Protein AF-A0A3E0JZ47-F1 (afdb_monomer)

Organism: NCBI:txid301148

Secondary structure (DSSP, 8-state):
-HHHHHHHHHHSHHHHHHHHHHHHHHHHHHHHHHHHHHHHHHHHHHHHHHHSS-S-S-----TT---HHHHHHS---TT----SS----HHHHHHHHT-TT-S-------------TTT--PPPPPSS--------B-TT--B---

Solvent-accessible surface area (backbone atoms only — not comparable to full-atom values): 9818 Å² total; per-residue (Å²): 112,71,69,60,53,54,53,49,45,69,73,40,50,69,64,44,49,52,51,50,51,53,50,51,48,50,69,47,52,52,59,50,52,54,48,54,54,50,49,53,51,51,52,50,53,49,48,45,63,70,63,64,57,60,101,60,96,76,88,88,73,40,90,83,69,72,48,76,64,33,69,73,70,74,52,76,70,84,89,69,72,59,90,60,95,78,64,71,52,72,68,57,50,54,54,55,49,67,37,91,90,45,92,78,74,83,90,83,78,70,90,72,84,88,70,51,86,89,81,50,82,88,74,80,92,69,97,61,96,77,88,87,85,87,84,70,71,48,100,82,70,54,76,71,86,126

Sequence (146 aa):
MIKMAWKRIFNRKMHSMAAILAMAGIFTIVPLGLYVAKESKLTVEETISQYGRGSYDILVRPAGARTPIEKKLGVVEENYIGDGSGGISIAEWEEIKKHKDIEIAAPVASLGYFAGNRTSVGLPLLEHPARFTWRFFTSNRLYIKK

pLDDT: mean 80.52, std 11.49, range [42.81, 96.81]

Radius of gyration: 31.05 Å; Cα contacts (8 Å, |Δi|>4): 38; chains: 1; bounding box: 76×36×78 Å

Structure (mmCIF, N/CA/C/O backbone):
data_AF-A0A3E0JZ47-F1
#
_entry.id   AF-A0A3E0JZ47-F1
#
loop_
_atom_site.group_PDB
_atom_site.id
_atom_site.type_symbol
_atom_site.label_atom_id
_atom_site.label_alt_id
_atom_site.label_comp_id
_atom_site.label_asym_id
_atom_site.label_entity_id
_atom_site.label_seq_id
_atom_site.pdbx_PDB_ins_code
_atom_site.Cartn_x
_atom_site.Cartn_y
_atom_site.Cartn_z
_atom_site.occupancy
_atom_site.B_iso_or_equiv
_atom_site.auth_seq_id
_atom_site.auth_comp_id
_atom_site.auth_asym_id
_atom_site.auth_atom_id
_atom_site.pdbx_PDB_model_num
ATOM 1 N N . MET A 1 1 ? 48.250 -5.757 -46.363 1.00 59.62 1 MET A N 1
ATOM 2 C CA . MET A 1 1 ? 46.791 -6.031 -46.323 1.00 59.62 1 MET A CA 1
ATOM 3 C C . MET A 1 1 ? 45.968 -4.806 -45.896 1.00 59.62 1 MET A C 1
ATOM 5 O O . MET A 1 1 ? 45.059 -4.446 -46.632 1.00 59.62 1 MET A O 1
ATOM 9 N N . ILE A 1 2 ? 46.332 -4.086 -44.821 1.00 71.94 2 ILE A N 1
ATOM 10 C CA . ILE A 1 2 ? 45.645 -2.850 -44.361 1.00 71.94 2 ILE A CA 1
ATOM 11 C C . ILE A 1 2 ? 45.510 -1.759 -45.449 1.00 71.94 2 ILE A C 1
ATOM 13 O O . ILE A 1 2 ? 44.450 -1.155 -45.596 1.00 71.94 2 ILE A O 1
ATOM 17 N N . LYS A 1 3 ? 46.552 -1.549 -46.273 1.00 72.94 3 LYS A N 1
ATOM 18 C CA . LYS A 1 3 ? 46.543 -0.538 -47.351 1.00 72.94 3 LYS A CA 1
ATOM 19 C C . LYS A 1 3 ? 45.489 -0.821 -48.430 1.00 72.94 3 LYS A C 1
ATOM 21 O O . LYS A 1 3 ? 44.917 0.112 -48.982 1.00 72.94 3 LYS A O 1
ATOM 26 N N . MET A 1 4 ? 45.204 -2.095 -48.714 1.00 72.19 4 MET A N 1
ATOM 27 C CA . MET A 1 4 ? 44.177 -2.481 -49.691 1.00 72.19 4 MET A CA 1
ATOM 28 C C . MET A 1 4 ? 42.763 -2.266 -49.140 1.00 72.19 4 MET A C 1
ATOM 30 O O . MET A 1 4 ? 41.881 -1.837 -49.880 1.00 72.19 4 MET A O 1
ATOM 34 N N . ALA A 1 5 ? 42.559 -2.492 -47.838 1.00 74.12 5 ALA A N 1
ATOM 35 C CA . ALA A 1 5 ? 41.294 -2.204 -47.164 1.00 74.12 5 ALA A CA 1
ATOM 36 C C . ALA A 1 5 ? 40.984 -0.697 -47.163 1.00 74.12 5 ALA A C 1
ATOM 38 O O . ALA A 1 5 ? 39.887 -0.299 -47.548 1.00 74.12 5 ALA A O 1
ATOM 39 N N . TRP A 1 6 ? 41.977 0.143 -46.853 1.00 75.19 6 TRP A N 1
ATOM 40 C CA . TRP A 1 6 ? 41.858 1.604 -46.939 1.00 75.19 6 TRP A CA 1
ATOM 41 C C . TRP A 1 6 ? 41.503 2.075 -48.352 1.00 75.19 6 TRP A C 1
ATOM 43 O O . TRP A 1 6 ? 40.566 2.846 -48.538 1.00 75.19 6 TRP A O 1
ATOM 53 N N . LYS A 1 7 ? 42.180 1.542 -49.374 1.00 74.12 7 LYS A N 1
ATOM 54 C CA . LYS A 1 7 ? 41.890 1.886 -50.774 1.00 74.12 7 LYS A CA 1
ATOM 55 C C . LYS A 1 7 ? 40.464 1.488 -51.186 1.00 74.12 7 LYS A C 1
ATOM 57 O O . LYS A 1 7 ? 39.815 2.199 -51.946 1.00 74.12 7 LYS A O 1
ATOM 62 N N . ARG A 1 8 ? 39.949 0.375 -50.653 1.00 71.44 8 ARG A N 1
ATOM 63 C CA . ARG A 1 8 ? 38.587 -0.118 -50.914 1.00 71.44 8 ARG A CA 1
ATOM 64 C C . ARG A 1 8 ? 37.510 0.744 -50.248 1.00 71.44 8 ARG A C 1
ATOM 66 O O . ARG A 1 8 ? 36.480 0.977 -50.877 1.00 71.44 8 ARG A O 1
ATOM 73 N N . ILE A 1 9 ? 37.765 1.245 -49.037 1.00 75.31 9 ILE A N 1
ATOM 74 C CA . ILE A 1 9 ? 36.873 2.171 -48.317 1.00 75.31 9 ILE A CA 1
ATOM 75 C C . ILE A 1 9 ? 36.741 3.498 -49.077 1.00 75.31 9 ILE A C 1
ATOM 77 O O . ILE A 1 9 ? 35.635 3.993 -49.283 1.00 75.31 9 ILE A O 1
ATOM 81 N N . PHE A 1 10 ? 37.854 4.039 -49.577 1.00 72.44 10 PHE A N 1
ATOM 82 C CA . PHE A 1 10 ? 37.846 5.307 -50.313 1.00 72.44 10 PHE A CA 1
ATOM 83 C C . PHE A 1 10 ? 37.288 5.198 -51.740 1.00 72.44 10 PHE A C 1
ATOM 85 O O . PHE A 1 10 ? 36.714 6.167 -52.238 1.00 72.44 10 PHE A O 1
ATOM 92 N N . ASN A 1 11 ? 37.395 4.032 -52.388 1.00 77.81 11 ASN A N 1
ATOM 93 C CA . ASN A 1 11 ? 36.885 3.831 -53.751 1.00 77.81 11 ASN A CA 1
ATOM 94 C C . ASN A 1 11 ? 35.400 3.431 -53.817 1.00 77.81 11 ASN A C 1
ATOM 96 O O . ASN A 1 11 ? 34.786 3.594 -54.866 1.00 77.81 11 ASN A O 1
ATOM 100 N N . ARG A 1 12 ? 34.798 2.915 -52.734 1.00 78.75 12 ARG A N 1
ATOM 101 C CA . ARG A 1 12 ? 33.369 2.536 -52.677 1.00 78.75 12 ARG A CA 1
ATOM 102 C C . ARG A 1 12 ? 32.598 3.373 -51.654 1.00 78.75 12 ARG A C 1
ATOM 104 O O . ARG A 1 12 ? 31.889 2.835 -50.803 1.00 78.75 12 ARG A O 1
ATOM 111 N N . LYS A 1 13 ? 32.726 4.700 -51.779 1.00 77.06 13 LYS A N 1
ATOM 112 C CA . LYS A 1 13 ? 32.247 5.713 -50.818 1.00 77.06 13 LYS A CA 1
ATOM 113 C C . LYS A 1 13 ? 30.815 5.479 -50.324 1.00 77.06 13 LYS A C 1
ATOM 115 O O . LYS A 1 13 ? 30.580 5.546 -49.127 1.00 77.06 13 LYS A O 1
ATOM 120 N N . MET A 1 14 ? 29.879 5.135 -51.212 1.00 80.06 14 MET A N 1
ATOM 121 C CA . MET A 1 14 ? 28.467 4.942 -50.853 1.00 80.06 14 MET A CA 1
ATOM 122 C C . MET A 1 14 ? 28.231 3.719 -49.950 1.00 80.06 14 MET A C 1
ATOM 124 O O . MET A 1 14 ? 27.565 3.831 -48.925 1.00 80.06 14 MET A O 1
ATOM 128 N N . HIS A 1 15 ? 28.819 2.564 -50.277 1.00 82.75 15 HIS A N 1
ATOM 129 C CA . HIS A 1 15 ? 28.670 1.351 -49.464 1.00 82.75 15 HIS A CA 1
ATOM 130 C C . HIS A 1 15 ? 29.402 1.462 -48.127 1.00 82.75 15 HIS A C 1
ATOM 132 O O . HIS A 1 15 ? 28.890 1.014 -47.106 1.00 82.75 15 HIS A O 1
ATOM 138 N N . SER A 1 16 ? 30.586 2.077 -48.119 1.00 84.06 16 SER A N 1
ATOM 139 C CA . SER A 1 16 ? 31.323 2.326 -46.880 1.00 84.06 16 SER A CA 1
ATOM 140 C C . SER A 1 16 ? 30.593 3.318 -45.974 1.00 84.06 16 SER A C 1
ATOM 142 O O . SER A 1 16 ? 30.532 3.092 -44.772 1.00 84.06 16 SER A O 1
ATOM 144 N N . MET A 1 17 ? 29.970 4.357 -46.536 1.00 86.06 17 MET A N 1
ATOM 145 C CA . MET A 1 17 ? 29.156 5.306 -45.775 1.00 86.06 17 MET A CA 1
ATOM 146 C C . MET A 1 17 ? 27.899 4.649 -45.193 1.00 86.06 17 MET A C 1
ATOM 148 O O . MET A 1 17 ? 27.618 4.829 -44.013 1.00 86.06 17 MET A O 1
ATOM 152 N N . ALA A 1 18 ? 27.197 3.819 -45.973 1.00 88.69 18 ALA A N 1
ATOM 153 C CA . ALA A 1 18 ? 26.053 3.051 -45.480 1.00 88.69 18 ALA A CA 1
ATOM 154 C C . ALA A 1 18 ? 26.443 2.089 -44.342 1.00 88.69 18 ALA A C 1
ATOM 156 O O . ALA A 1 18 ? 25.744 2.013 -43.335 1.00 88.69 18 ALA A O 1
ATOM 157 N N . ALA A 1 19 ? 27.582 1.400 -44.462 1.00 89.00 19 ALA A N 1
ATOM 158 C CA . ALA A 1 19 ? 28.076 0.499 -43.422 1.00 89.00 19 ALA A CA 1
ATOM 159 C C . ALA A 1 19 ? 28.466 1.243 -42.135 1.00 89.00 19 ALA A C 1
ATOM 161 O O . ALA A 1 19 ? 28.154 0.775 -41.044 1.00 89.00 19 ALA A O 1
ATOM 162 N N . ILE A 1 20 ? 29.110 2.410 -42.249 1.00 90.38 20 ILE A N 1
ATOM 163 C CA . ILE A 1 20 ? 29.467 3.244 -41.092 1.00 90.38 20 ILE A CA 1
ATOM 164 C C . ILE A 1 20 ? 28.210 3.782 -40.404 1.00 90.38 20 ILE A C 1
ATOM 166 O O . ILE A 1 20 ? 28.136 3.737 -39.181 1.00 90.38 20 ILE A O 1
ATOM 170 N N . LEU A 1 21 ? 27.210 4.237 -41.164 1.00 92.81 21 LEU A N 1
ATOM 171 C CA . LEU A 1 21 ? 25.937 4.705 -40.608 1.00 92.81 21 LEU A CA 1
ATOM 172 C C . LEU A 1 21 ? 25.166 3.584 -39.909 1.00 92.81 21 LEU A C 1
ATOM 174 O O . LEU A 1 21 ? 24.661 3.797 -38.812 1.00 92.81 21 LEU A O 1
ATOM 178 N N . ALA A 1 22 ? 25.114 2.388 -40.498 1.00 92.44 22 ALA A N 1
ATOM 179 C CA . ALA A 1 22 ? 24.495 1.228 -39.862 1.00 92.44 22 ALA A CA 1
ATOM 180 C C . ALA A 1 22 ? 25.220 0.852 -38.563 1.00 92.44 22 ALA A C 1
ATOM 182 O O . ALA A 1 22 ? 24.582 0.630 -37.538 1.00 92.44 22 ALA A O 1
ATOM 183 N N . MET A 1 23 ? 26.556 0.845 -38.587 1.00 94.06 23 MET A N 1
ATOM 184 C CA . MET A 1 23 ? 27.375 0.577 -37.409 1.00 94.06 23 MET A CA 1
ATOM 185 C C . MET A 1 23 ? 27.119 1.622 -36.314 1.00 94.06 23 MET A C 1
ATOM 187 O O . MET A 1 23 ? 26.823 1.262 -35.179 1.00 94.06 23 MET A O 1
ATOM 191 N N . ALA A 1 24 ? 27.166 2.910 -36.662 1.00 94.19 24 ALA A N 1
ATOM 192 C CA . ALA A 1 24 ? 26.886 4.004 -35.740 1.00 94.19 24 ALA A CA 1
ATOM 193 C C . ALA A 1 24 ? 25.469 3.898 -35.163 1.00 94.19 24 ALA A C 1
ATOM 195 O O . ALA A 1 24 ? 25.301 4.020 -33.957 1.00 94.19 24 ALA A O 1
ATOM 196 N N . GLY A 1 25 ? 24.470 3.593 -35.997 1.00 94.00 25 GLY A N 1
ATOM 197 C CA . GLY A 1 25 ? 23.092 3.375 -35.566 1.00 94.00 25 GLY A CA 1
ATOM 198 C C . GLY A 1 25 ? 22.961 2.230 -34.563 1.00 94.00 25 GLY A C 1
ATOM 199 O O . GLY A 1 25 ? 22.303 2.388 -33.545 1.00 94.00 25 GLY A O 1
ATOM 200 N N . ILE A 1 26 ? 23.629 1.097 -34.785 1.00 94.44 26 ILE A N 1
ATOM 201 C CA . ILE A 1 26 ? 23.618 -0.021 -33.826 1.00 94.44 26 ILE A CA 1
ATOM 202 C C . ILE A 1 26 ? 24.265 0.400 -32.500 1.00 94.44 26 ILE A C 1
ATOM 204 O O . ILE A 1 26 ? 23.692 0.168 -31.435 1.00 94.44 26 ILE A O 1
ATOM 208 N N . PHE A 1 27 ? 25.429 1.053 -32.557 1.00 93.50 27 PHE A N 1
ATOM 209 C CA . PHE A 1 27 ? 26.152 1.494 -31.363 1.00 93.50 27 PHE A CA 1
ATOM 210 C C . PHE A 1 27 ? 25.454 2.619 -30.591 1.00 93.50 27 PHE A C 1
ATOM 212 O O . PHE A 1 27 ? 25.766 2.802 -29.419 1.00 93.50 27 PHE A O 1
ATOM 219 N N . THR A 1 28 ? 24.514 3.353 -31.190 1.00 92.56 28 THR A N 1
ATOM 220 C CA . THR A 1 28 ? 23.710 4.354 -30.472 1.00 92.56 28 THR A CA 1
ATOM 221 C C . THR A 1 28 ? 22.364 3.805 -30.012 1.00 92.56 28 THR A C 1
ATOM 223 O O . THR A 1 28 ? 21.998 3.985 -28.852 1.00 92.56 28 THR A O 1
ATOM 226 N N . ILE A 1 29 ? 21.636 3.098 -30.878 1.00 94.62 29 ILE A N 1
ATOM 227 C CA . ILE A 1 29 ? 20.268 2.639 -30.607 1.00 94.62 29 ILE A CA 1
ATOM 228 C C . ILE A 1 29 ? 20.256 1.533 -29.549 1.00 94.62 29 ILE A C 1
ATOM 230 O O . ILE A 1 29 ? 19.411 1.563 -28.655 1.00 94.62 29 ILE A O 1
ATOM 234 N N . VAL A 1 30 ? 21.185 0.570 -29.610 1.00 92.94 30 VAL A N 1
ATOM 235 C CA . VAL A 1 30 ? 21.187 -0.569 -28.675 1.00 92.94 30 VAL A CA 1
ATOM 236 C C . VAL A 1 30 ? 21.472 -0.119 -27.234 1.00 92.94 30 VAL A C 1
ATOM 238 O O . VAL A 1 30 ? 20.667 -0.447 -26.358 1.00 92.94 30 VAL A O 1
ATOM 241 N N . PRO A 1 31 ? 22.531 0.665 -26.939 1.00 93.56 31 PRO A N 1
ATOM 242 C CA . PRO A 1 31 ? 22.762 1.147 -25.577 1.00 93.56 31 PRO A CA 1
ATOM 243 C C . PRO A 1 31 ? 21.657 2.077 -25.074 1.00 93.56 31 PRO A C 1
ATOM 245 O O . PRO A 1 31 ? 21.296 1.996 -23.902 1.00 93.56 31 PRO A O 1
ATOM 248 N N . LEU A 1 32 ? 21.082 2.913 -25.947 1.00 93.56 32 LEU A N 1
ATOM 249 C CA . LEU A 1 32 ? 19.969 3.791 -25.583 1.00 93.56 32 LEU A CA 1
ATOM 250 C C . LEU A 1 32 ? 18.722 2.988 -25.189 1.00 93.56 32 LEU A C 1
ATOM 252 O O . LEU A 1 32 ? 18.114 3.267 -24.160 1.00 93.56 32 LEU A O 1
ATOM 256 N N . GLY A 1 33 ? 18.371 1.954 -25.957 1.00 91.75 33 GLY A N 1
ATOM 257 C CA . GLY A 1 33 ? 17.251 1.070 -25.628 1.00 91.75 33 GLY A CA 1
ATOM 258 C C . GLY A 1 33 ? 17.448 0.341 -24.296 1.00 91.75 33 GLY A C 1
ATOM 259 O O . GLY A 1 33 ? 16.524 0.268 -23.488 1.00 91.75 33 GLY A O 1
ATOM 260 N N . LEU A 1 34 ? 18.667 -0.140 -24.027 1.00 91.44 34 LEU A N 1
ATOM 261 C CA . LEU A 1 34 ? 19.010 -0.763 -22.744 1.00 91.44 34 LEU A CA 1
ATOM 262 C C . LEU A 1 34 ? 18.940 0.230 -21.575 1.00 91.44 34 LEU A C 1
ATOM 264 O O . LEU A 1 34 ? 18.478 -0.137 -20.495 1.00 91.44 34 LEU A O 1
ATOM 268 N N . TYR A 1 35 ? 19.370 1.477 -21.784 1.00 92.00 35 TYR A N 1
ATOM 269 C CA . TYR A 1 35 ? 19.283 2.538 -20.782 1.00 92.00 35 TYR A CA 1
ATOM 270 C C . TYR A 1 35 ? 17.826 2.835 -20.406 1.00 92.00 35 TYR A C 1
ATOM 272 O O . TYR A 1 35 ? 17.478 2.756 -19.230 1.00 92.00 35 TYR A O 1
ATOM 280 N N . VAL A 1 36 ? 16.960 3.060 -21.399 1.00 91.06 36 VAL A N 1
ATOM 281 C CA . VAL A 1 36 ? 15.529 3.338 -21.184 1.00 91.06 36 VAL A CA 1
ATOM 282 C C . VAL A 1 36 ? 14.820 2.163 -20.503 1.00 91.06 36 VAL A C 1
ATOM 284 O O . VAL A 1 36 ? 14.000 2.362 -19.606 1.00 91.06 36 VAL A O 1
ATOM 287 N N . ALA A 1 37 ? 15.146 0.922 -20.878 1.00 87.62 37 ALA A N 1
ATOM 288 C CA . ALA A 1 37 ? 14.579 -0.263 -20.236 1.00 87.62 37 ALA A CA 1
ATOM 289 C C . ALA A 1 37 ? 14.997 -0.381 -18.760 1.00 87.62 37 ALA A C 1
ATOM 291 O O . ALA A 1 37 ? 14.176 -0.723 -17.906 1.00 87.62 37 ALA A O 1
ATOM 292 N N . LYS A 1 38 ? 16.263 -0.074 -18.445 1.00 85.94 38 LYS A N 1
ATOM 293 C CA . LYS A 1 38 ? 16.768 -0.061 -17.067 1.00 85.94 38 LYS A CA 1
ATOM 294 C C . LYS A 1 38 ? 16.099 1.033 -16.241 1.00 85.94 38 LYS A C 1
ATOM 296 O O . LYS A 1 38 ? 15.696 0.760 -15.117 1.00 85.94 38 LYS A O 1
ATOM 301 N N . GLU A 1 39 ? 15.974 2.233 -16.795 1.00 85.19 39 GLU A N 1
ATOM 302 C CA . GLU A 1 39 ? 15.298 3.358 -16.148 1.00 85.19 39 GLU A CA 1
ATOM 303 C C . GLU A 1 39 ? 13.836 3.014 -15.851 1.00 85.19 39 GLU A C 1
ATOM 305 O O . GLU A 1 39 ? 13.419 3.086 -14.703 1.00 85.19 39 GLU A O 1
ATOM 310 N N . SER A 1 40 ? 13.105 2.489 -16.838 1.00 68.31 40 SER A N 1
ATOM 311 C CA . SER A 1 40 ? 11.712 2.054 -16.662 1.00 68.31 40 SER A CA 1
ATOM 312 C C . SER A 1 40 ? 11.571 1.012 -15.551 1.00 68.31 40 SE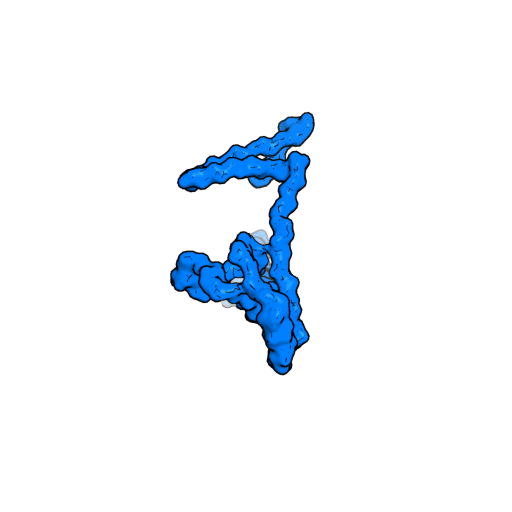R A C 1
ATOM 314 O O . SER A 1 40 ? 10.660 1.096 -14.731 1.00 68.31 40 SER A O 1
ATOM 316 N N . LYS A 1 41 ? 12.483 0.031 -15.492 1.00 73.25 41 LYS A N 1
ATOM 317 C CA . LYS A 1 41 ? 12.487 -0.978 -14.427 1.00 73.25 41 LYS A CA 1
ATOM 318 C C . LYS A 1 41 ? 12.742 -0.351 -13.053 1.00 73.25 41 LYS A C 1
ATOM 320 O O . LYS A 1 41 ? 12.027 -0.678 -12.113 1.00 73.25 41 LYS A O 1
ATOM 325 N N . LEU A 1 42 ? 13.729 0.539 -12.948 1.00 67.06 42 LEU A N 1
ATOM 326 C CA . LEU A 1 42 ? 14.045 1.239 -11.701 1.00 67.06 42 LEU A CA 1
ATOM 327 C C . LEU A 1 42 ? 12.868 2.098 -11.236 1.00 67.06 42 LEU A C 1
ATOM 329 O O . LEU A 1 42 ? 12.500 2.020 -10.072 1.00 67.06 42 LEU A O 1
ATOM 333 N N . THR A 1 43 ? 12.222 2.834 -12.140 1.00 72.75 43 THR A N 1
ATOM 334 C CA . THR A 1 43 ? 11.029 3.627 -11.825 1.00 72.75 43 THR A CA 1
ATOM 335 C C . THR A 1 43 ? 9.881 2.750 -11.340 1.00 72.75 43 THR A C 1
ATOM 337 O O . THR A 1 43 ? 9.200 3.117 -10.388 1.00 72.75 43 THR A O 1
ATOM 340 N N . VAL A 1 44 ? 9.656 1.584 -11.952 1.00 69.00 44 VAL A N 1
ATOM 341 C CA . VAL A 1 44 ? 8.612 0.647 -11.509 1.00 69.00 44 VAL A CA 1
ATOM 342 C C . VAL A 1 44 ? 8.931 0.084 -10.125 1.00 69.00 44 VAL A C 1
ATOM 344 O O . VAL A 1 44 ? 8.061 0.100 -9.260 1.00 69.00 44 VAL A O 1
ATOM 347 N N . GLU A 1 45 ? 10.161 -0.374 -9.887 1.00 70.19 45 GLU A N 1
ATOM 348 C CA . GLU A 1 45 ? 10.582 -0.876 -8.572 1.00 70.19 45 GLU A CA 1
ATOM 349 C C . GLU A 1 45 ? 10.497 0.213 -7.495 1.00 70.19 45 GLU A C 1
ATOM 351 O O . GLU A 1 45 ? 9.999 -0.042 -6.401 1.00 70.19 45 GLU A O 1
ATOM 356 N N . GLU A 1 46 ? 10.914 1.439 -7.809 1.00 71.38 46 GLU A N 1
ATOM 357 C CA . GLU A 1 46 ? 10.825 2.588 -6.911 1.00 71.38 46 GLU A CA 1
ATOM 358 C C . GLU A 1 4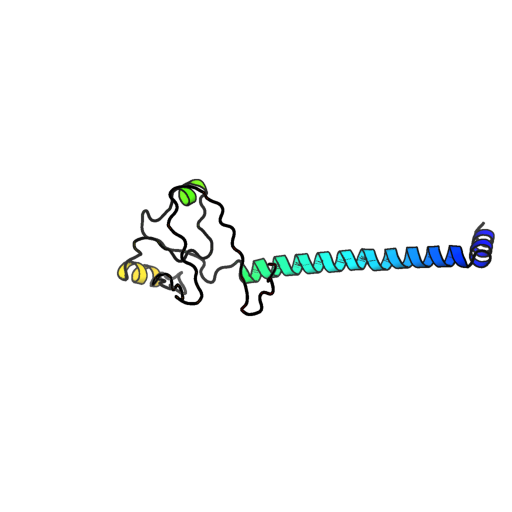6 ? 9.371 2.975 -6.630 1.00 71.38 46 GLU A C 1
ATOM 360 O O . GLU A 1 46 ? 9.013 3.184 -5.477 1.00 71.38 46 GLU A O 1
ATOM 365 N N . THR A 1 47 ? 8.509 2.987 -7.649 1.00 66.88 47 THR A N 1
ATOM 366 C CA . THR A 1 47 ? 7.072 3.263 -7.492 1.00 66.88 47 THR A CA 1
ATOM 367 C C . THR A 1 47 ? 6.414 2.197 -6.617 1.00 66.88 47 THR A C 1
ATOM 369 O O . THR A 1 47 ? 5.663 2.526 -5.705 1.00 66.88 47 THR A O 1
ATOM 372 N N . ILE A 1 48 ? 6.719 0.916 -6.831 1.00 73.31 48 ILE A N 1
ATOM 373 C CA . ILE A 1 48 ? 6.198 -0.168 -5.988 1.00 73.31 48 ILE A CA 1
ATOM 374 C C . ILE A 1 48 ? 6.744 -0.051 -4.560 1.00 73.31 48 ILE A C 1
ATOM 376 O O . ILE A 1 48 ? 6.003 -0.247 -3.607 1.00 73.31 48 ILE A O 1
ATOM 380 N N . SER A 1 49 ? 8.014 0.303 -4.383 1.00 73.69 49 SER A N 1
ATOM 381 C CA . SER A 1 49 ? 8.604 0.504 -3.056 1.00 73.69 49 SER A CA 1
ATOM 382 C C . SER A 1 49 ? 7.977 1.693 -2.313 1.00 73.69 49 SER A C 1
ATOM 384 O O . SER A 1 49 ? 7.677 1.596 -1.125 1.00 73.69 49 SER A O 1
ATOM 386 N N . GLN A 1 50 ? 7.730 2.803 -3.015 1.00 68.62 50 GLN A N 1
ATOM 387 C CA . GLN A 1 50 ? 7.166 4.028 -2.442 1.00 68.62 50 GLN A CA 1
ATOM 388 C C . GLN A 1 50 ? 5.662 3.926 -2.166 1.00 68.62 50 GLN A C 1
ATOM 390 O O . GLN A 1 50 ? 5.208 4.429 -1.142 1.00 68.62 50 GLN A O 1
ATOM 395 N N . TYR A 1 51 ? 4.891 3.289 -3.054 1.00 67.12 51 TYR A N 1
ATOM 396 C CA . TYR A 1 51 ? 3.422 3.255 -2.985 1.00 67.12 51 TYR A CA 1
ATOM 397 C C . TYR A 1 51 ? 2.835 1.881 -2.640 1.00 67.12 51 TYR A C 1
ATOM 399 O O . TYR A 1 51 ? 1.650 1.793 -2.339 1.00 67.12 51 TYR A O 1
ATOM 407 N N . GLY A 1 52 ? 3.627 0.809 -2.682 1.00 64.38 52 GLY A N 1
ATOM 408 C CA . GLY A 1 52 ? 3.178 -0.544 -2.330 1.00 64.38 52 GLY A CA 1
ATOM 409 C C . GLY A 1 52 ? 3.082 -0.776 -0.824 1.00 64.38 52 GLY A C 1
ATOM 410 O O . GLY A 1 52 ? 2.452 -1.736 -0.385 1.00 64.38 52 GLY A O 1
ATOM 411 N N . ARG A 1 53 ? 3.676 0.106 -0.009 1.00 68.88 53 ARG A N 1
ATOM 412 C CA . ARG A 1 53 ? 3.401 0.139 1.426 1.00 68.88 53 ARG A CA 1
ATOM 413 C C . ARG A 1 53 ? 2.119 0.939 1.640 1.00 68.88 53 ARG A C 1
ATOM 415 O O . ARG A 1 53 ? 2.109 2.155 1.463 1.00 68.88 53 ARG A O 1
ATOM 422 N N . GLY A 1 54 ? 1.037 0.251 2.001 1.00 71.56 54 GLY A N 1
ATOM 423 C CA . GLY A 1 54 ? -0.207 0.911 2.394 1.00 71.56 54 GLY A CA 1
ATOM 424 C C . GLY A 1 54 ? 0.029 1.905 3.536 1.00 71.56 54 GLY A C 1
ATOM 425 O O . GLY A 1 54 ? 0.986 1.775 4.298 1.00 71.56 54 GLY A O 1
ATOM 426 N N . SER A 1 55 ? -0.855 2.896 3.690 1.00 77.88 55 SER A N 1
ATOM 427 C CA . SER A 1 55 ? -0.745 3.894 4.772 1.00 77.88 55 SER A CA 1
ATOM 428 C C . SER A 1 55 ? -0.806 3.287 6.182 1.00 77.88 55 SER A C 1
ATOM 430 O O . SER A 1 55 ? -0.486 3.970 7.150 1.00 77.88 55 SER A O 1
ATOM 432 N N . TYR A 1 56 ? -1.218 2.022 6.291 1.00 84.00 56 TYR A N 1
ATOM 433 C CA . TYR A 1 56 ? -1.293 1.247 7.523 1.00 84.00 56 TYR A CA 1
ATOM 434 C C . TYR A 1 56 ? -0.727 -0.157 7.289 1.00 84.00 56 TYR A C 1
ATOM 436 O O . TYR A 1 56 ? -0.967 -0.751 6.237 1.00 84.00 56 TYR A O 1
ATOM 444 N N . ASP A 1 57 ? -0.023 -0.705 8.282 1.00 86.06 57 ASP A N 1
ATOM 445 C CA . ASP A 1 57 ? 0.607 -2.028 8.171 1.00 86.06 57 ASP A CA 1
ATOM 446 C C . ASP A 1 57 ? -0.350 -3.193 8.520 1.00 86.06 57 ASP A C 1
ATOM 448 O O . ASP A 1 57 ? -0.149 -4.319 8.065 1.00 86.06 57 ASP A O 1
ATOM 452 N N . ILE A 1 58 ? -1.389 -2.956 9.337 1.00 88.25 58 ILE A N 1
ATOM 453 C CA . ILE A 1 58 ? -2.285 -4.005 9.857 1.00 88.25 58 ILE A CA 1
ATOM 454 C C . ILE A 1 58 ? -3.752 -3.623 9.645 1.00 88.25 58 ILE A C 1
ATOM 456 O O . ILE A 1 58 ? -4.202 -2.560 10.065 1.00 88.25 58 ILE A O 1
ATOM 460 N N . LEU A 1 59 ? -4.519 -4.550 9.065 1.00 87.75 59 LEU A N 1
ATOM 461 C CA . LEU A 1 59 ? -5.974 -4.474 8.963 1.00 87.75 59 LEU A CA 1
ATOM 462 C C . LEU A 1 59 ? -6.628 -5.346 10.043 1.00 87.75 59 LEU A C 1
ATOM 464 O O . LEU A 1 59 ? -6.504 -6.572 10.025 1.00 87.75 59 LEU A O 1
ATOM 468 N N . VAL A 1 60 ? -7.375 -4.719 10.952 1.00 90.00 60 VAL A N 1
ATOM 469 C CA . VAL A 1 60 ? -8.154 -5.412 11.988 1.00 90.00 60 VAL A CA 1
ATOM 470 C C . VAL A 1 60 ? -9.598 -5.584 11.519 1.00 90.00 60 VAL A C 1
ATOM 472 O O . VAL A 1 60 ? -10.229 -4.635 11.060 1.00 90.00 60 VAL A O 1
ATOM 475 N N . ARG A 1 61 ? -10.135 -6.803 11.629 1.00 88.31 61 ARG A N 1
ATOM 476 C CA . ARG A 1 61 ? -11.507 -7.163 11.231 1.00 88.31 61 ARG A CA 1
ATOM 477 C C . ARG A 1 61 ? -12.169 -7.998 12.330 1.00 88.31 61 ARG A C 1
ATOM 479 O O . ARG A 1 61 ? -11.454 -8.725 13.021 1.00 88.31 61 ARG A O 1
ATOM 486 N N . PRO A 1 62 ? -13.506 -7.946 12.476 1.00 88.69 62 PRO A N 1
ATOM 487 C CA . PRO A 1 62 ? -14.203 -8.773 13.453 1.00 88.69 62 PRO A CA 1
ATOM 488 C C . PRO A 1 62 ? -14.032 -10.268 13.154 1.00 88.69 62 PRO A C 1
ATOM 490 O O . PRO A 1 62 ? -13.773 -10.685 12.016 1.00 88.69 62 PRO A O 1
ATOM 493 N N . ALA A 1 63 ? -14.196 -11.094 14.186 1.00 87.44 63 ALA A N 1
ATOM 494 C CA . ALA A 1 63 ? -14.120 -12.542 14.050 1.00 87.44 63 ALA A CA 1
ATOM 495 C C . ALA A 1 63 ? -15.134 -13.055 13.010 1.00 87.44 63 ALA A C 1
ATOM 497 O O . ALA A 1 63 ? -16.271 -12.599 12.940 1.00 87.44 63 ALA A O 1
ATOM 498 N N . GLY A 1 64 ? -14.712 -14.009 12.176 1.00 87.00 64 GLY A N 1
ATOM 499 C CA . GLY A 1 64 ? -15.569 -14.583 11.134 1.00 87.00 64 GLY A CA 1
ATOM 500 C C . GLY A 1 64 ? -15.712 -13.741 9.862 1.00 87.00 64 GLY A C 1
ATOM 501 O O . GLY A 1 64 ? -16.286 -14.239 8.899 1.00 87.00 64 GLY A O 1
ATOM 502 N N . ALA A 1 65 ? -15.123 -12.540 9.790 1.00 86.25 65 ALA A N 1
ATOM 503 C CA . ALA A 1 65 ? -15.230 -11.666 8.617 1.00 86.25 65 ALA A CA 1
ATOM 504 C C . ALA A 1 65 ? -14.562 -12.208 7.342 1.00 86.25 65 ALA A C 1
ATOM 506 O O . ALA A 1 65 ? -14.765 -11.633 6.276 1.00 86.25 65 ALA A O 1
ATOM 507 N N . ARG A 1 66 ? -13.736 -13.264 7.435 1.00 87.75 66 ARG A N 1
ATOM 508 C CA . ARG A 1 66 ? -12.995 -13.802 6.286 1.00 87.75 66 ARG A CA 1
ATOM 509 C C . ARG A 1 66 ? -13.908 -14.528 5.300 1.00 87.75 66 ARG A C 1
ATOM 511 O O . ARG A 1 66 ? -14.575 -15.498 5.675 1.00 87.75 66 ARG A O 1
ATOM 518 N N . THR A 1 67 ? -13.853 -14.137 4.033 1.00 86.88 67 THR A N 1
ATOM 519 C CA . THR A 1 67 ? -14.593 -14.772 2.938 1.00 86.88 67 THR A CA 1
ATOM 520 C C . THR A 1 67 ? -14.032 -16.168 2.613 1.00 86.88 67 THR A C 1
ATOM 522 O O . THR A 1 67 ? -12.897 -16.500 2.979 1.00 86.88 67 THR A O 1
ATOM 525 N N . PRO A 1 68 ? -14.789 -17.030 1.907 1.00 89.38 68 PRO A N 1
ATOM 526 C CA . PRO A 1 68 ? -14.289 -18.339 1.484 1.00 89.38 68 PRO A CA 1
ATOM 527 C C . PRO A 1 68 ? -13.024 -18.259 0.617 1.00 89.38 68 PRO A C 1
ATOM 529 O O . PRO A 1 68 ? -12.136 -19.102 0.748 1.00 89.38 68 PRO A O 1
ATOM 532 N N . ILE A 1 69 ? -12.921 -17.237 -0.241 1.00 89.50 69 ILE A N 1
ATOM 533 C CA . ILE A 1 69 ? -11.754 -17.047 -1.107 1.00 89.50 69 ILE A CA 1
ATOM 534 C C . ILE A 1 69 ? -10.529 -16.593 -0.306 1.00 89.50 69 ILE A C 1
ATOM 536 O O . ILE A 1 69 ? -9.447 -17.140 -0.507 1.00 89.50 69 ILE A O 1
ATOM 540 N N . GLU A 1 70 ? -10.705 -15.701 0.673 1.00 90.06 70 GLU A N 1
ATOM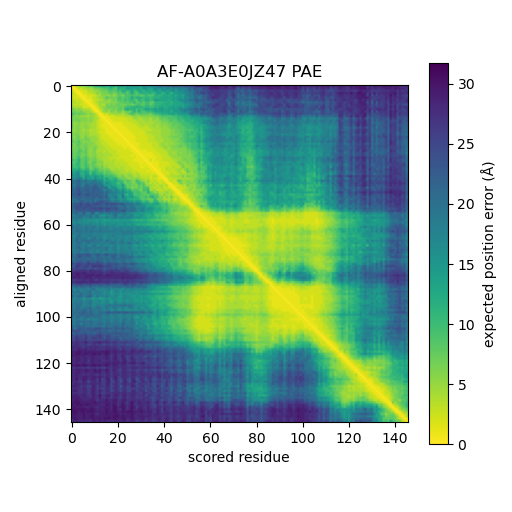 541 C CA . GLU A 1 70 ? -9.633 -15.276 1.584 1.00 90.06 70 GLU A CA 1
ATOM 542 C C . GLU A 1 70 ? -9.112 -16.455 2.415 1.00 90.06 70 GLU A C 1
ATOM 544 O O . GLU A 1 70 ? -7.907 -16.609 2.598 1.00 90.06 70 GLU A O 1
ATOM 549 N N . LYS A 1 71 ? -10.003 -17.345 2.876 1.00 91.12 71 LYS A N 1
ATOM 550 C CA . LYS A 1 71 ? -9.604 -18.578 3.579 1.00 91.12 71 LYS A CA 1
ATOM 551 C C . LYS A 1 71 ? -8.803 -19.528 2.687 1.00 91.12 71 LYS A C 1
ATOM 553 O O . LYS A 1 71 ? -7.897 -20.187 3.182 1.00 91.12 71 LYS A O 1
ATOM 558 N N . LYS A 1 72 ? -9.137 -19.611 1.396 1.00 93.88 72 LYS A N 1
ATOM 559 C CA . LYS A 1 72 ? -8.453 -20.483 0.432 1.00 93.88 72 LYS A CA 1
ATOM 560 C C . LYS A 1 72 ? -7.083 -19.941 0.023 1.00 93.88 72 LYS A C 1
ATOM 562 O O . LYS A 1 72 ? -6.146 -20.720 -0.104 1.00 93.88 72 LYS A O 1
ATOM 567 N N . LEU A 1 73 ? -6.989 -18.639 -0.236 1.00 93.44 73 LEU A N 1
ATOM 568 C CA . LEU A 1 73 ? -5.775 -18.011 -0.762 1.00 93.44 73 LEU A CA 1
ATOM 569 C C . LEU A 1 73 ? -4.846 -17.481 0.335 1.00 93.44 73 LEU A C 1
ATOM 571 O O . LEU A 1 73 ? -3.675 -17.245 0.067 1.00 93.44 73 LEU A O 1
ATOM 575 N N . GLY A 1 74 ? -5.350 -17.281 1.555 1.00 90.00 74 GLY A N 1
ATOM 576 C CA . GLY A 1 74 ? -4.573 -16.710 2.656 1.00 90.00 74 GLY A CA 1
ATOM 577 C C . GLY A 1 74 ? -4.248 -15.225 2.480 1.00 90.00 74 GLY A C 1
ATOM 578 O O . GLY A 1 74 ? -3.394 -14.710 3.194 1.00 90.00 74 GLY A O 1
ATOM 579 N N . VAL A 1 75 ? -4.917 -14.539 1.551 1.00 88.38 75 VAL A N 1
ATOM 580 C CA . VAL A 1 75 ? -4.719 -13.114 1.254 1.00 88.38 75 VAL A CA 1
ATOM 581 C C . VAL A 1 75 ? -6.044 -12.364 1.318 1.00 88.38 75 VAL A C 1
ATOM 583 O O . VAL A 1 75 ? -7.103 -12.954 1.096 1.00 88.38 75 V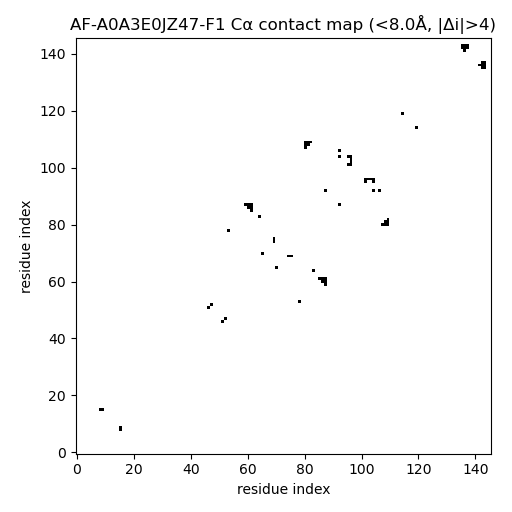AL A O 1
ATOM 586 N N . VAL A 1 76 ? -5.965 -11.073 1.633 1.00 84.62 76 VAL A N 1
ATOM 587 C CA . VAL A 1 76 ? -7.074 -10.110 1.594 1.00 84.62 76 VAL A CA 1
ATOM 588 C C . VAL A 1 76 ? -6.897 -9.201 0.382 1.00 84.62 76 VAL A C 1
ATOM 590 O O . VAL A 1 76 ? -5.773 -8.992 -0.072 1.00 84.62 76 VAL A O 1
ATOM 593 N N . GLU A 1 77 ? -8.001 -8.690 -0.154 1.00 79.19 77 GLU A N 1
ATOM 594 C CA . GLU A 1 77 ? -7.958 -7.672 -1.201 1.00 79.19 77 GLU A CA 1
ATOM 595 C C . GLU A 1 77 ? -7.218 -6.416 -0.715 1.00 79.19 77 GLU A C 1
ATOM 597 O O . GLU A 1 77 ? -7.344 -5.994 0.440 1.00 79.19 77 GLU A O 1
ATOM 602 N N . GLU A 1 78 ? -6.419 -5.829 -1.600 1.00 74.75 78 GLU A N 1
ATOM 603 C CA . GLU A 1 78 ? -5.707 -4.592 -1.307 1.00 74.75 78 GLU A CA 1
ATOM 604 C C . GLU A 1 78 ? -6.700 -3.434 -1.143 1.00 74.75 78 GLU A C 1
ATOM 606 O O . GLU A 1 78 ? -7.684 -3.342 -1.872 1.00 74.75 78 GLU A O 1
ATOM 611 N N . ASN A 1 79 ? -6.454 -2.543 -0.177 1.00 70.62 79 ASN A N 1
ATOM 612 C CA . ASN A 1 79 ? -7.360 -1.433 0.149 1.00 70.62 79 ASN A CA 1
ATOM 613 C C . ASN A 1 79 ? -8.803 -1.873 0.461 1.00 70.62 79 ASN A C 1
ATOM 615 O O . ASN A 1 79 ? -9.751 -1.127 0.210 1.00 70.62 79 ASN A O 1
ATOM 619 N N . TYR A 1 80 ? -8.979 -3.068 1.033 1.00 72.94 80 TYR A N 1
ATOM 620 C CA . TYR A 1 80 ? -10.281 -3.542 1.489 1.00 72.94 80 TYR A CA 1
ATOM 621 C C . TYR A 1 80 ? -10.847 -2.624 2.585 1.00 72.94 80 TYR A C 1
ATOM 623 O O . TYR A 1 80 ? -10.508 -2.732 3.765 1.00 72.94 80 TYR A O 1
ATOM 631 N N . ILE A 1 81 ? -11.745 -1.726 2.189 1.00 69.88 81 ILE A N 1
ATOM 632 C CA . ILE A 1 81 ? -12.601 -0.943 3.081 1.00 69.88 81 ILE A CA 1
ATOM 633 C C . ILE A 1 81 ? -13.959 -1.632 3.023 1.00 69.88 81 ILE A C 1
ATOM 635 O O . ILE A 1 81 ? -14.717 -1.447 2.075 1.00 69.88 81 ILE A O 1
ATOM 639 N N . GLY A 1 82 ? -14.182 -2.543 3.969 1.00 66.75 82 GLY A N 1
ATOM 640 C CA . GLY A 1 82 ? -15.160 -3.616 3.813 1.00 66.75 82 GLY A CA 1
ATOM 641 C C . GLY A 1 82 ? -16.577 -3.187 3.424 1.00 66.75 82 GLY A C 1
ATOM 642 O O . GLY A 1 82 ? -17.094 -2.179 3.900 1.00 66.75 82 GLY A O 1
ATOM 643 N N . ASP A 1 83 ? -17.219 -4.030 2.610 1.00 63.06 83 ASP A N 1
ATOM 644 C CA . ASP A 1 83 ? -18.681 -4.072 2.439 1.00 63.06 83 ASP A CA 1
ATOM 645 C C . ASP A 1 83 ? -19.375 -4.878 3.557 1.00 63.06 83 ASP A C 1
ATOM 647 O O . ASP A 1 83 ? -20.601 -4.972 3.613 1.00 63.06 83 ASP A O 1
ATOM 651 N N . GLY A 1 84 ? -18.563 -5.499 4.420 1.00 61.72 84 GLY A N 1
ATOM 652 C CA . GLY A 1 84 ? -18.993 -6.536 5.339 1.00 61.72 84 GLY A CA 1
ATOM 653 C C . GLY A 1 84 ? -19.943 -6.019 6.412 1.00 61.72 84 GLY A C 1
ATOM 654 O O . GLY A 1 84 ? -19.789 -4.925 6.953 1.00 61.72 84 GLY A O 1
ATOM 655 N N . SER A 1 85 ? -20.910 -6.857 6.776 1.00 62.66 85 SER A N 1
ATOM 656 C CA . SER A 1 85 ? -21.807 -6.608 7.898 1.00 62.66 85 SER A CA 1
ATOM 657 C C . SER A 1 85 ? -21.033 -6.645 9.222 1.00 62.66 85 SER A C 1
ATOM 659 O O . SER A 1 85 ? -20.745 -7.724 9.745 1.00 62.66 85 SER A O 1
ATOM 661 N N . GLY A 1 86 ? -20.707 -5.473 9.769 1.00 72.25 86 GLY A N 1
ATOM 662 C CA . GLY A 1 86 ? -20.145 -5.315 11.112 1.00 72.25 86 GLY A CA 1
ATOM 663 C C . GLY A 1 86 ? -18.773 -4.640 11.152 1.00 72.25 86 GLY A C 1
ATOM 664 O O . GLY A 1 86 ? -18.281 -4.103 10.166 1.00 72.25 86 GLY A O 1
ATOM 665 N N . GLY A 1 87 ? -18.158 -4.657 12.330 1.00 83.94 87 GLY A N 1
ATOM 666 C CA . GLY A 1 87 ? -16.865 -4.042 12.612 1.00 83.94 87 GLY A CA 1
ATOM 667 C C . GLY A 1 87 ? -16.391 -4.418 14.012 1.00 83.94 87 GLY A C 1
ATOM 668 O O . GLY A 1 87 ? -17.061 -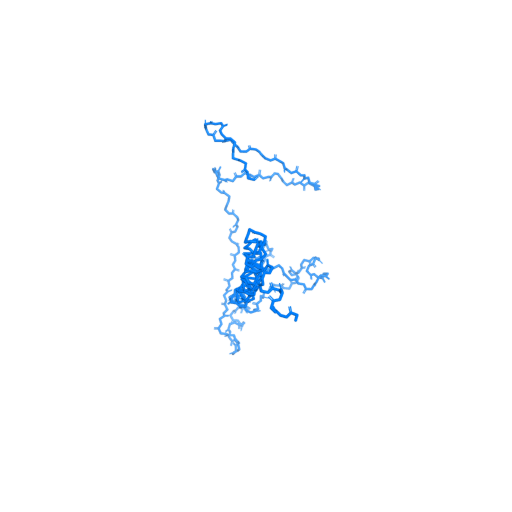5.184 14.705 1.00 83.94 87 GLY A O 1
ATOM 669 N N . ILE A 1 88 ? -15.244 -3.884 14.421 1.00 89.38 88 ILE A N 1
ATOM 670 C CA . ILE A 1 88 ? -14.851 -3.904 15.833 1.00 89.38 88 ILE A CA 1
ATOM 671 C C . ILE A 1 88 ? -15.627 -2.827 16.598 1.00 89.38 88 ILE A C 1
ATOM 673 O O . ILE A 1 88 ? -16.001 -1.794 16.037 1.00 89.38 88 ILE A O 1
ATOM 677 N N . SER A 1 89 ? -15.883 -3.065 17.876 1.00 90.88 89 SER A N 1
ATOM 678 C CA . SER A 1 89 ? -16.485 -2.081 18.769 1.00 90.88 89 SER A CA 1
ATOM 679 C C . SER A 1 89 ? -15.525 -0.923 19.056 1.00 90.88 89 SER A C 1
ATOM 681 O O . SER A 1 89 ? -14.304 -1.044 18.948 1.00 90.88 89 SER A O 1
ATOM 683 N N . ILE A 1 90 ? -16.083 0.210 19.489 1.00 92.38 90 ILE A N 1
ATOM 684 C CA . ILE A 1 90 ? -15.289 1.371 19.924 1.00 92.38 90 ILE A CA 1
ATOM 685 C C . ILE A 1 90 ? -14.383 0.997 21.107 1.00 92.38 90 ILE A C 1
ATOM 687 O O . ILE A 1 90 ? -13.255 1.472 21.186 1.00 92.38 90 ILE A O 1
ATOM 691 N N . ALA A 1 91 ? -14.850 0.121 22.002 1.00 95.00 91 ALA A N 1
ATOM 692 C CA . ALA A 1 91 ? -14.064 -0.345 23.140 1.00 95.00 91 ALA A CA 1
ATOM 693 C C . ALA A 1 91 ? -12.846 -1.176 22.698 1.00 95.00 91 ALA A C 1
ATOM 695 O O . ALA A 1 91 ? -11.741 -0.918 23.167 1.00 95.00 91 ALA A O 1
ATOM 696 N N . GLU A 1 92 ? -13.030 -2.112 21.760 1.00 94.06 92 GLU A N 1
ATOM 697 C CA . GLU A 1 92 ? -11.929 -2.899 21.181 1.00 94.06 92 GLU A CA 1
ATOM 698 C C . GLU A 1 92 ? -10.937 -2.003 20.430 1.00 94.06 92 GLU A C 1
ATOM 700 O O . GLU A 1 92 ? -9.727 -2.160 20.564 1.00 94.06 92 GLU A O 1
ATOM 705 N N . TRP A 1 93 ? -11.428 -1.021 19.669 1.00 94.56 93 TRP A N 1
ATOM 706 C CA . TRP A 1 93 ? -10.562 -0.050 19.001 1.00 94.56 93 TRP A CA 1
ATOM 707 C C . TRP A 1 93 ? -9.738 0.785 19.996 1.00 94.56 93 TRP A C 1
ATOM 709 O O . TRP A 1 93 ? -8.538 0.962 19.789 1.00 94.56 93 TRP A O 1
ATOM 719 N N . GLU A 1 94 ? -10.346 1.267 21.086 1.00 95.44 94 GLU A N 1
ATOM 720 C CA . GLU A 1 94 ? -9.639 2.002 22.147 1.00 95.44 94 GLU A CA 1
ATOM 721 C C . GLU A 1 94 ? -8.582 1.138 22.845 1.00 95.44 94 GLU A C 1
ATOM 723 O O . GLU A 1 94 ? -7.521 1.634 23.221 1.00 95.44 94 GLU A O 1
ATOM 728 N N . GLU A 1 95 ? -8.844 -0.156 23.024 1.00 95.75 95 GLU A N 1
ATOM 729 C CA . GLU A 1 95 ? -7.862 -1.097 23.564 1.00 95.75 95 GLU A CA 1
ATOM 730 C C . GLU A 1 95 ? -6.668 -1.265 22.617 1.00 95.75 95 GLU A C 1
ATOM 732 O O . GLU A 1 95 ? -5.521 -1.121 23.044 1.00 95.75 95 GLU A O 1
ATOM 737 N N . ILE A 1 96 ? -6.928 -1.472 21.323 1.00 95.44 96 ILE A N 1
ATOM 738 C CA . ILE A 1 96 ? -5.893 -1.580 20.284 1.00 95.44 96 ILE A CA 1
ATOM 739 C C . ILE A 1 96 ? -5.045 -0.306 20.249 1.00 95.44 96 ILE A C 1
ATOM 741 O O . ILE A 1 96 ? -3.820 -0.366 20.305 1.00 95.44 96 ILE A O 1
ATOM 745 N N . LYS A 1 97 ? -5.683 0.865 20.227 1.00 95.81 97 LYS A N 1
ATOM 746 C CA . LYS A 1 97 ? -5.004 2.165 20.180 1.00 95.81 97 LYS A CA 1
ATOM 747 C C . LYS A 1 97 ? -4.054 2.402 21.362 1.00 95.81 97 LYS A C 1
ATOM 749 O O . LYS A 1 97 ? -3.090 3.144 21.218 1.00 95.81 97 LYS A O 1
ATOM 754 N N . LYS A 1 98 ? -4.310 1.800 22.528 1.00 96.81 98 LYS A N 1
ATOM 755 C CA . LYS A 1 98 ? -3.464 1.941 23.729 1.00 96.81 98 LYS A CA 1
ATOM 756 C C . LYS A 1 98 ? -2.204 1.076 23.697 1.00 96.81 98 LYS A C 1
ATOM 758 O O . LYS A 1 98 ? -1.357 1.219 24.580 1.00 96.81 98 LYS A O 1
ATOM 763 N N . HIS A 1 99 ? -2.071 0.168 22.733 1.00 96.25 99 HIS A N 1
ATOM 764 C CA . HIS A 1 99 ? -0.893 -0.678 22.633 1.00 96.25 99 HIS A CA 1
ATOM 765 C C . HIS A 1 99 ? 0.352 0.160 22.311 1.00 96.25 99 HIS A C 1
ATOM 767 O O . HIS A 1 99 ? 0.359 0.942 21.368 1.00 96.25 99 HIS A O 1
ATOM 773 N N . LYS A 1 100 ? 1.434 -0.040 23.070 1.00 96.81 100 LYS A N 1
ATOM 774 C CA . LYS A 1 100 ? 2.678 0.750 22.965 1.00 96.81 100 LYS A CA 1
ATOM 775 C C . LYS A 1 100 ? 3.339 0.732 21.579 1.00 96.81 100 LYS A C 1
ATOM 777 O O . LYS A 1 100 ? 4.059 1.662 21.242 1.00 96.81 100 LYS A O 1
ATOM 782 N N . ASP A 1 101 ? 3.109 -0.332 20.812 1.00 95.88 101 ASP A N 1
ATOM 783 C CA . ASP A 1 101 ? 3.712 -0.533 19.489 1.00 95.88 101 ASP A CA 1
ATOM 784 C C . ASP A 1 101 ? 2.812 -0.005 18.353 1.00 95.88 101 ASP A C 1
ATOM 786 O O . ASP A 1 101 ? 3.146 -0.153 17.181 1.00 95.88 101 ASP A O 1
ATOM 790 N N . ILE A 1 102 ? 1.655 0.584 18.684 1.00 94.69 102 ILE A N 1
ATOM 791 C CA . ILE A 1 102 ? 0.732 1.183 17.718 1.00 94.69 102 ILE A CA 1
ATOM 792 C C . ILE A 1 102 ? 0.903 2.700 17.747 1.00 94.69 102 ILE A C 1
ATOM 794 O O . ILE A 1 102 ? 0.538 3.366 18.711 1.00 94.69 102 ILE A O 1
ATOM 798 N N . GLU A 1 103 ? 1.442 3.248 16.659 1.00 93.88 103 GLU A N 1
ATOM 799 C CA . GLU A 1 103 ? 1.589 4.696 16.480 1.00 93.88 103 GLU A CA 1
ATOM 800 C C . GLU A 1 103 ? 0.238 5.368 16.187 1.00 93.88 103 GLU A C 1
ATOM 802 O O . GLU A 1 103 ? -0.093 6.410 16.752 1.00 93.88 103 GLU A O 1
ATOM 807 N N . ILE A 1 104 ? -0.566 4.755 15.312 1.00 93.06 104 ILE A N 1
ATOM 808 C CA . ILE A 1 104 ? -1.861 5.279 14.881 1.00 93.06 104 ILE A CA 1
ATOM 809 C C . ILE A 1 104 ? -2.866 4.147 14.645 1.00 93.06 104 ILE A C 1
ATOM 811 O O . ILE A 1 104 ? -2.546 3.118 14.055 1.00 93.06 104 ILE A O 1
ATOM 815 N N . ALA A 1 105 ? -4.110 4.362 15.076 1.00 93.75 105 ALA A N 1
ATOM 816 C CA . ALA A 1 105 ? -5.236 3.468 14.817 1.00 93.75 105 ALA A CA 1
ATOM 817 C C . ALA A 1 105 ? -6.379 4.260 14.172 1.00 93.75 105 ALA A C 1
ATOM 819 O O . ALA A 1 105 ? -7.053 5.040 14.849 1.00 93.75 105 ALA A O 1
ATOM 820 N N . ALA A 1 106 ? -6.604 4.064 12.871 1.00 90.56 106 ALA A N 1
ATOM 821 C CA . ALA A 1 106 ? -7.641 4.761 12.114 1.00 90.56 106 ALA A CA 1
ATOM 822 C C . ALA A 1 106 ? -8.885 3.873 11.933 1.00 90.56 106 ALA A C 1
ATOM 824 O O . ALA A 1 106 ? -8.839 2.917 11.156 1.00 90.56 106 ALA A O 1
ATOM 825 N N . PRO A 1 107 ? -10.000 4.157 12.631 1.00 87.69 107 PRO A N 1
ATOM 826 C CA . PRO A 1 107 ? -11.244 3.452 12.381 1.00 87.69 107 PRO A CA 1
ATOM 827 C C . PRO A 1 107 ? -11.828 3.929 11.047 1.00 87.69 107 PRO A C 1
ATOM 829 O O . PRO A 1 107 ? -12.005 5.128 10.827 1.00 87.69 107 PRO A O 1
ATOM 832 N N . VAL A 1 108 ? -12.140 2.990 10.157 1.00 82.56 108 VAL A N 1
ATOM 833 C CA . VAL A 1 108 ? -12.796 3.263 8.873 1.00 82.56 108 VAL A CA 1
ATOM 834 C C . VAL A 1 108 ? -14.141 2.553 8.823 1.00 82.56 108 VAL A C 1
ATOM 836 O O . VAL A 1 108 ? -14.280 1.431 9.308 1.00 82.56 108 VAL A O 1
ATOM 839 N N . ALA A 1 109 ? -15.136 3.211 8.237 1.00 78.00 109 ALA A N 1
ATOM 840 C CA . ALA A 1 109 ? -16.462 2.649 8.026 1.00 78.00 109 ALA A CA 1
ATOM 841 C C . ALA A 1 109 ? -16.941 2.996 6.617 1.00 78.00 109 ALA A C 1
ATOM 843 O O . ALA A 1 109 ? -16.823 4.142 6.178 1.00 78.00 109 ALA A O 1
ATOM 844 N N . SER A 1 110 ? -17.495 2.008 5.916 1.00 75.31 110 SER A N 1
ATOM 845 C CA . SER A 1 110 ? -18.173 2.249 4.647 1.00 75.31 110 SER A CA 1
ATOM 846 C C . SER A 1 110 ? -19.535 2.883 4.925 1.00 75.31 110 SER A C 1
ATOM 848 O O . SER A 1 110 ? -20.381 2.291 5.592 1.00 75.31 110 SER A O 1
ATOM 850 N N . LEU A 1 111 ? -19.749 4.101 4.426 1.00 74.69 111 LEU A N 1
ATOM 851 C CA . LEU A 1 111 ? -21.034 4.807 4.532 1.00 74.69 111 LEU A CA 1
ATOM 852 C C . LEU A 1 111 ? -22.017 4.412 3.415 1.00 74.69 111 LEU A C 1
ATOM 854 O O . LEU A 1 111 ? -23.145 4.900 3.380 1.00 74.69 111 LEU A O 1
ATOM 858 N N . GLY A 1 112 ? -21.592 3.528 2.509 1.00 69.12 112 GLY A N 1
ATOM 859 C CA . GLY A 1 112 ? -22.347 3.092 1.342 1.00 69.12 112 GLY A CA 1
ATOM 860 C C . GLY A 1 112 ? -21.773 3.613 0.027 1.00 69.12 112 GLY A C 1
ATOM 861 O O . GLY A 1 112 ? -20.787 4.349 -0.022 1.00 69.12 112 GLY A O 1
ATOM 862 N N . TYR A 1 113 ? -22.411 3.206 -1.067 1.00 71.94 113 TYR A N 1
ATOM 863 C CA . TYR A 1 113 ? -22.015 3.587 -2.417 1.00 71.94 113 TYR A CA 1
ATOM 864 C C . TYR A 1 113 ? -22.813 4.803 -2.877 1.00 71.94 113 TYR A C 1
ATOM 866 O O . TYR A 1 113 ? -24.045 4.790 -2.869 1.00 71.94 113 TYR A O 1
ATOM 874 N N . PHE A 1 114 ? -22.121 5.845 -3.335 1.00 70.38 114 PHE A N 1
ATOM 875 C CA . PHE A 1 114 ? -22.773 6.971 -3.991 1.00 70.38 114 PHE A CA 1
ATOM 876 C C . PHE A 1 114 ? -22.816 6.741 -5.504 1.00 70.38 114 PHE A C 1
ATOM 878 O O . PHE A 1 114 ? -21.819 6.917 -6.202 1.00 70.38 114 PHE A O 1
ATOM 885 N N . ALA A 1 115 ? -23.984 6.362 -6.020 1.00 68.75 115 ALA A N 1
ATOM 886 C CA . ALA A 1 115 ? -24.249 6.350 -7.452 1.00 68.75 115 ALA A CA 1
ATOM 887 C C . ALA A 1 115 ? -24.924 7.671 -7.841 1.00 68.75 115 ALA A C 1
ATOM 889 O O . ALA A 1 115 ? -26.081 7.926 -7.506 1.00 68.75 115 ALA A O 1
ATOM 890 N N . GLY A 1 116 ? -24.203 8.538 -8.552 1.00 69.75 116 GLY A N 1
ATOM 891 C CA . GLY A 1 116 ? -24.796 9.756 -9.092 1.00 69.75 116 GLY A CA 1
ATOM 892 C C . GLY A 1 116 ? -25.879 9.399 -10.111 1.00 69.75 116 GLY A C 1
ATOM 893 O O . GLY A 1 116 ? -25.573 8.806 -11.143 1.00 69.75 116 GLY A O 1
ATOM 894 N N . ASN A 1 117 ? -27.129 9.802 -9.863 1.00 68.00 117 ASN A N 1
ATOM 895 C CA . ASN A 1 117 ? -28.294 9.431 -10.687 1.00 68.00 117 ASN A CA 1
ATOM 896 C C . ASN A 1 117 ? -28.200 9.904 -12.157 1.00 68.00 117 ASN A C 1
ATOM 898 O O . ASN A 1 117 ? -28.953 9.459 -13.015 1.00 68.00 117 ASN A O 1
ATOM 902 N N . ARG A 1 118 ? -27.287 10.840 -12.451 1.00 71.31 118 ARG A N 1
ATOM 903 C CA . ARG A 1 118 ? -27.017 11.369 -13.800 1.00 71.31 118 ARG A CA 1
ATOM 904 C C . ARG A 1 118 ? -25.766 10.790 -14.459 1.00 71.31 118 ARG A C 1
ATOM 906 O O . ARG A 1 118 ? -25.595 10.945 -15.662 1.00 71.31 118 ARG A O 1
ATOM 913 N N . THR A 1 119 ? -24.874 10.190 -13.679 1.00 71.12 119 THR A N 1
ATOM 914 C CA . THR A 1 119 ? -23.528 9.782 -14.116 1.00 71.12 119 THR A CA 1
ATOM 915 C C . THR A 1 119 ? -23.296 8.282 -14.001 1.00 71.12 119 THR A C 1
ATOM 917 O O . THR A 1 119 ? -22.256 7.797 -14.437 1.00 71.12 119 THR A O 1
ATOM 920 N N . SER A 1 120 ? -24.252 7.550 -13.430 1.00 72.94 120 SER A N 1
ATOM 921 C CA . SER A 1 120 ? -24.135 6.122 -13.151 1.00 72.94 120 SER A CA 1
ATOM 922 C C . SER A 1 120 ? -25.239 5.357 -13.865 1.00 72.94 120 SER A C 1
ATOM 924 O O . SER A 1 120 ? -26.383 5.803 -13.919 1.00 72.94 120 SER A O 1
ATOM 926 N N . VAL A 1 121 ? -24.894 4.185 -14.390 1.00 73.31 121 VAL A N 1
ATOM 927 C CA . VAL A 1 121 ? -25.859 3.218 -14.913 1.00 73.31 121 VAL A CA 1
ATOM 928 C C . VAL A 1 121 ? -25.912 2.060 -13.926 1.00 73.31 121 VAL A C 1
ATOM 930 O O . VAL A 1 121 ? -24.910 1.378 -13.725 1.00 73.31 121 VAL A O 1
ATOM 933 N N . GLY A 1 122 ? -27.062 1.864 -13.280 1.00 73.94 122 GLY A N 1
ATOM 934 C CA . GLY A 1 122 ? -27.282 0.720 -12.399 1.00 73.94 122 GLY A CA 1
ATOM 935 C C . GLY A 1 122 ? -27.435 -0.560 -13.216 1.00 73.94 122 GLY A C 1
ATOM 936 O O . GLY A 1 122 ? -28.220 -0.596 -14.164 1.00 73.94 122 GLY A O 1
ATOM 937 N N . LEU A 1 123 ? -26.690 -1.604 -12.857 1.00 75.38 123 LEU A N 1
ATOM 938 C CA . LEU A 1 123 ? -26.879 -2.939 -13.419 1.00 75.38 123 LEU A CA 1
ATOM 939 C C . LEU A 1 123 ? -27.826 -3.738 -12.522 1.00 75.38 123 LEU A C 1
ATOM 941 O O . LEU A 1 123 ? -27.710 -3.637 -11.299 1.00 75.38 123 LEU A O 1
ATOM 945 N N . PRO A 1 124 ? -28.747 -4.536 -13.089 1.00 76.81 124 PRO A N 1
ATOM 946 C CA . PRO A 1 124 ? -29.519 -5.471 -12.285 1.00 76.81 124 PRO A CA 1
ATOM 947 C C . PRO A 1 124 ? -28.589 -6.524 -11.670 1.00 76.81 124 PRO A C 1
ATOM 949 O O . PRO A 1 124 ? -27.576 -6.895 -12.271 1.00 76.81 124 PRO A O 1
ATOM 952 N N . LEU A 1 125 ? -28.951 -7.025 -10.486 1.00 78.31 125 LEU A N 1
ATOM 953 C CA . LEU A 1 125 ? -28.281 -8.183 -9.900 1.00 78.31 125 LEU A CA 1
ATOM 954 C C . LEU A 1 125 ? -28.484 -9.380 -10.841 1.00 78.31 125 LEU A C 1
ATOM 956 O O . LEU A 1 125 ? -29.615 -9.679 -11.223 1.00 78.31 125 LEU A O 1
ATOM 960 N N . LEU A 1 126 ? -27.399 -10.039 -11.241 1.00 81.38 126 LEU A N 1
ATOM 961 C CA . LEU A 1 126 ? -27.465 -11.198 -12.125 1.00 81.38 126 LEU A CA 1
ATOM 962 C C . LEU A 1 126 ? -27.363 -12.488 -11.315 1.00 81.38 126 LEU A C 1
ATOM 964 O O . LEU A 1 126 ? -26.458 -12.637 -10.499 1.00 81.38 126 LEU A O 1
ATOM 968 N N . GLU A 1 127 ? -28.237 -13.449 -11.599 1.00 87.81 127 GLU A N 1
ATOM 969 C CA . GLU A 1 127 ? -28.174 -14.789 -10.998 1.00 87.81 127 GLU A CA 1
ATOM 970 C C . GLU A 1 127 ? -27.072 -15.671 -11.615 1.00 87.81 127 GLU A C 1
ATOM 972 O O . GLU A 1 127 ? -26.732 -16.723 -11.082 1.00 87.81 127 GLU A O 1
ATOM 977 N N . HIS A 1 128 ? -26.514 -15.261 -12.756 1.00 85.62 128 HIS A N 1
ATOM 978 C CA . HIS A 1 128 ? -25.530 -16.019 -13.525 1.00 85.62 128 HIS A CA 1
ATOM 979 C C . HIS A 1 128 ? -24.520 -15.090 -14.221 1.00 85.62 128 HIS A C 1
ATOM 981 O O . HIS A 1 128 ? -24.828 -13.923 -14.480 1.00 85.62 128 HIS A O 1
ATOM 987 N N . PRO A 1 129 ? -23.309 -15.578 -14.559 1.00 83.88 129 PRO A N 1
ATOM 988 C CA . PRO A 1 129 ? -22.312 -14.776 -15.261 1.00 83.88 129 PRO A CA 1
ATOM 989 C C . PRO A 1 129 ? -22.826 -14.330 -16.637 1.00 83.88 129 PRO A C 1
ATOM 991 O O . PRO A 1 129 ? -23.144 -15.166 -17.482 1.00 83.88 129 PRO A O 1
ATOM 994 N N . ALA A 1 130 ? -22.872 -13.020 -16.889 1.00 84.00 130 ALA A N 1
ATOM 995 C CA . ALA A 1 130 ? -23.255 -12.464 -18.185 1.00 84.00 130 ALA A CA 1
ATOM 996 C C . ALA A 1 130 ? -22.270 -11.383 -18.645 1.00 84.00 130 ALA A C 1
ATOM 998 O O . ALA A 1 130 ? -21.661 -10.674 -17.842 1.00 84.00 130 ALA A O 1
ATOM 999 N N . ARG A 1 131 ? -22.120 -11.244 -19.967 1.00 83.81 131 ARG A N 1
ATOM 1000 C CA . ARG A 1 131 ? -21.289 -10.206 -20.587 1.00 83.81 131 ARG A CA 1
ATOM 1001 C C . ARG A 1 131 ? -22.159 -9.029 -21.006 1.00 83.81 131 ARG A C 1
ATOM 1003 O O . ARG A 1 131 ? -22.999 -9.170 -21.891 1.00 83.81 131 ARG A O 1
ATOM 1010 N N . PHE A 1 132 ? -21.892 -7.852 -20.452 1.00 79.31 132 PHE A N 1
ATOM 1011 C CA . PHE A 1 132 ? -22.519 -6.616 -20.913 1.00 79.31 132 PHE A CA 1
ATOM 1012 C C . PHE A 1 132 ? -21.691 -5.945 -22.012 1.00 79.31 132 PHE A C 1
ATOM 1014 O O . PHE A 1 132 ? -20.465 -5.882 -21.935 1.00 79.31 132 PHE A O 1
ATOM 1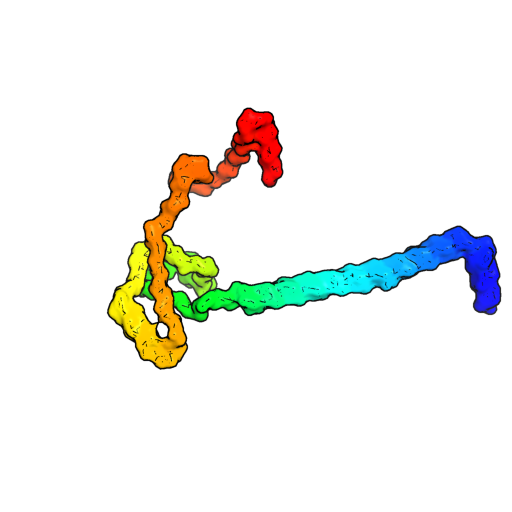021 N N . THR A 1 133 ? -22.368 -5.411 -23.028 1.00 81.75 133 THR A N 1
ATOM 1022 C CA . THR A 1 133 ? -21.757 -4.563 -24.060 1.00 81.75 133 THR A CA 1
ATOM 1023 C C . THR A 1 133 ? -22.516 -3.246 -24.116 1.00 81.75 133 THR A C 1
ATOM 1025 O O . THR A 1 133 ? -23.734 -3.247 -24.268 1.00 81.75 133 THR A O 1
ATOM 1028 N N . TRP A 1 134 ? -21.800 -2.128 -24.011 1.00 74.00 134 TRP A N 1
ATOM 1029 C CA . TRP A 1 134 ? -22.376 -0.783 -23.982 1.00 74.00 134 TRP A CA 1
ATOM 1030 C C . TRP A 1 134 ? -21.870 0.031 -25.166 1.00 74.00 134 TRP A C 1
ATOM 1032 O O . TRP A 1 134 ? -20.749 -0.169 -25.635 1.00 74.00 134 TRP A O 1
ATOM 1042 N N . ARG A 1 135 ? -22.686 0.972 -25.642 1.00 77.75 135 ARG A N 1
ATOM 1043 C CA . ARG A 1 135 ? -22.290 1.938 -26.668 1.00 77.75 135 ARG A CA 1
ATOM 1044 C C . ARG A 1 135 ? -22.750 3.325 -26.240 1.00 77.75 135 ARG A C 1
ATOM 1046 O O . ARG A 1 135 ? -23.946 3.558 -26.104 1.00 77.75 135 ARG A O 1
ATOM 1053 N N . PHE A 1 136 ? -21.798 4.221 -26.008 1.00 71.38 136 PHE A N 1
ATOM 1054 C CA . PHE A 1 136 ? -22.074 5.598 -25.608 1.00 71.38 136 PHE A CA 1
ATOM 1055 C C . PHE A 1 136 ? -22.209 6.486 -26.846 1.00 71.38 136 PHE A C 1
ATOM 1057 O O . PHE A 1 136 ? -21.419 6.371 -27.785 1.00 71.38 136 PHE A O 1
ATOM 1064 N N . PHE A 1 137 ? -23.198 7.378 -26.832 1.00 71.38 137 PHE A N 1
ATOM 1065 C CA . PHE A 1 137 ? -23.414 8.375 -27.876 1.00 71.38 137 PHE A CA 1
ATOM 1066 C C . PHE A 1 137 ? -23.373 9.765 -27.254 1.00 71.38 137 PHE A C 1
ATOM 1068 O O . PHE A 1 137 ? -24.008 10.0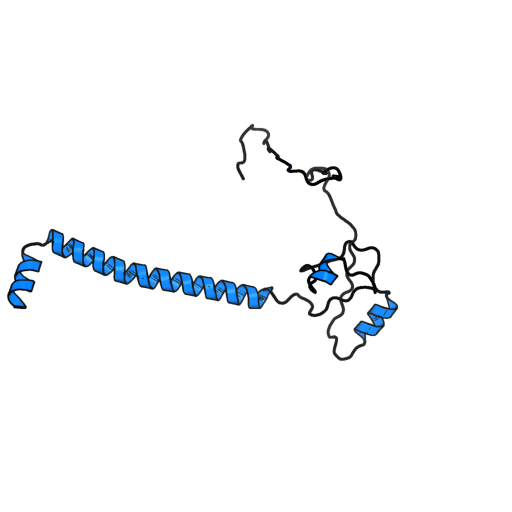17 -26.232 1.00 71.38 137 PHE A O 1
ATOM 1075 N N . THR A 1 138 ? -22.647 10.679 -27.882 1.00 72.50 138 THR A N 1
ATOM 1076 C CA . THR A 1 138 ? -22.724 12.109 -27.584 1.00 72.50 138 THR A CA 1
ATOM 1077 C C . THR A 1 138 ? -23.893 12.736 -28.354 1.00 72.50 138 THR A C 1
ATOM 1079 O O . THR A 1 138 ? -24.360 12.190 -29.357 1.00 72.50 13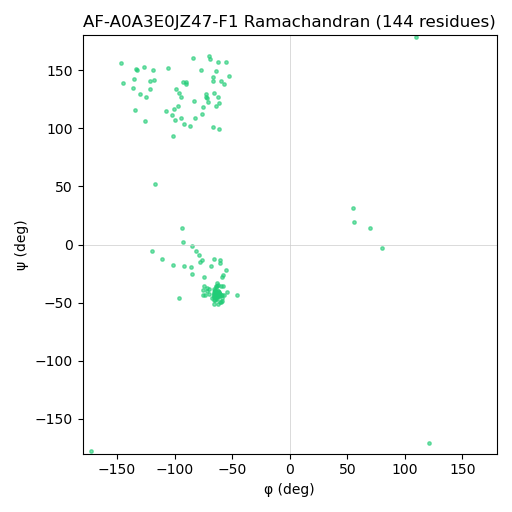8 THR A O 1
ATOM 1082 N N . SER A 1 139 ? -24.373 13.905 -27.920 1.00 73.62 139 SER A N 1
ATOM 1083 C CA . SER A 1 139 ? -25.475 14.639 -28.574 1.00 73.62 139 SER A CA 1
ATOM 1084 C C . SER A 1 139 ? -25.224 14.940 -30.061 1.00 73.62 139 SER A C 1
ATOM 1086 O O . SER A 1 139 ? -26.172 15.094 -30.826 1.00 73.62 139 SER A O 1
ATOM 1088 N N . ASN A 1 140 ? -23.961 14.946 -30.496 1.00 76.19 140 ASN A N 1
ATOM 1089 C CA . ASN A 1 140 ? -23.538 15.101 -31.890 1.00 76.19 140 ASN A CA 1
ATOM 1090 C C . ASN A 1 140 ? -23.310 13.766 -32.645 1.00 76.19 140 ASN A C 1
ATOM 1092 O O . ASN A 1 140 ? -22.724 13.780 -33.723 1.00 76.19 140 ASN A O 1
ATOM 1096 N N . ARG A 1 141 ? -23.770 12.619 -32.114 1.00 56.97 141 ARG A N 1
ATOM 1097 C CA . ARG A 1 141 ? -23.672 11.267 -32.721 1.00 56.97 141 ARG A CA 1
ATOM 1098 C C . ARG A 1 141 ? -22.249 10.812 -33.091 1.00 56.97 141 ARG A C 1
ATOM 1100 O O . ARG A 1 141 ? -22.089 9.882 -33.881 1.00 56.97 141 ARG A O 1
ATOM 1107 N N . LEU A 1 142 ? -21.215 11.419 -32.512 1.00 55.31 142 LEU A N 1
ATOM 1108 C CA . LEU A 1 142 ? -19.830 10.987 -32.687 1.00 55.31 142 LEU A CA 1
ATOM 1109 C C . LEU A 1 142 ? -19.518 9.846 -31.710 1.00 55.31 142 LEU A C 1
ATOM 1111 O O . LEU A 1 142 ? -19.704 9.958 -30.501 1.00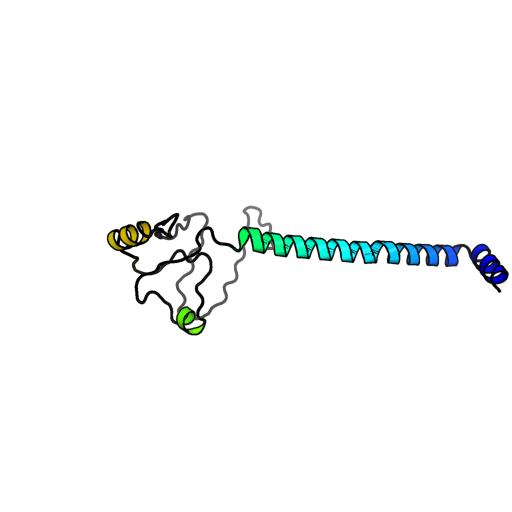 55.31 142 LEU A O 1
ATOM 1115 N N . TYR A 1 143 ? -19.071 8.716 -32.251 1.00 56.41 143 TYR A N 1
ATOM 1116 C CA . TYR A 1 143 ? -18.706 7.546 -31.459 1.00 56.41 143 TYR A CA 1
ATOM 1117 C C . TYR A 1 143 ? -17.412 7.813 -30.692 1.00 56.41 143 TYR A C 1
ATOM 1119 O O . TYR A 1 143 ? -16.371 8.059 -31.298 1.00 56.41 143 TYR A O 1
ATOM 1127 N N . ILE A 1 144 ? -17.452 7.686 -29.367 1.00 53.94 144 ILE A N 1
ATOM 1128 C CA . ILE A 1 144 ? -16.231 7.597 -28.566 1.00 53.94 144 ILE A CA 1
ATOM 1129 C C . ILE A 1 144 ? -15.831 6.122 -28.544 1.00 53.94 144 ILE A C 1
ATOM 1131 O O . ILE A 1 144 ? -16.444 5.309 -27.853 1.00 53.94 144 ILE A O 1
ATOM 1135 N N . LYS A 1 145 ? -14.832 5.763 -29.355 1.00 42.81 145 LYS A N 1
ATOM 1136 C CA . LYS A 1 145 ? -14.169 4.458 -29.276 1.00 42.81 145 LYS A CA 1
ATOM 1137 C C . LYS A 1 145 ? -13.233 4.510 -28.067 1.00 42.81 145 LYS A C 1
ATOM 1139 O O . LYS A 1 145 ? -12.281 5.286 -28.085 1.00 42.81 145 LYS A O 1
ATOM 1144 N N . LYS A 1 146 ? -13.535 3.738 -27.028 1.00 44.53 146 LYS A N 1
ATOM 1145 C CA . LYS A 1 146 ? -12.594 3.443 -25.947 1.00 44.53 146 LYS A CA 1
ATOM 1146 C C . LYS A 1 146 ? -12.141 2.000 -26.097 1.00 44.53 146 LYS A C 1
ATOM 1148 O O . LYS A 1 146 ? -13.012 1.170 -26.448 1.00 44.53 146 LYS A O 1
#

Foldseek 3Di:
DVVVVVVVCVVPVVVNVVVVVVVVCCVPVVVVVVVVVVVVVVVVVVCCVVPVDPPDDDDDFDPPQQDPVCVVPVDDDPPPQDPDDDGDDPVVQVVVCPDPPDPDRDDGHDPDDDDDPVRDDDDDDDPDDDDDDDWDADPVRDGDDD

Mean predicted aligned error: 14.76 Å